Protein AF-A0A2N1V1B1-F1 (afdb_monomer)

Nearest PDB structures (foldseek):
  1s94-assembly2_B  TM=4.967E-01  e=4.975E+00  Doryteuthis pealeii
  7udc-assembly1_B  TM=3.144E-01  e=5.280E+00  Rattus norvegicus

Foldseek 3Di:
DDPCVVQPVVLLVLLVVLLVVLLVQLVDLPHDCVCVVVSV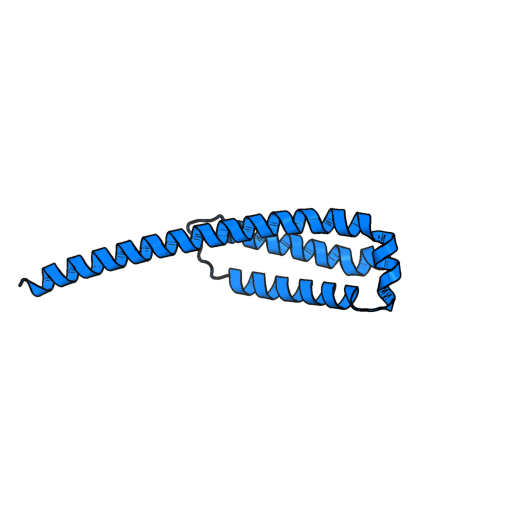VVNVVSVVSVVVLCPDPVCVVVCVVCVVVVCVSVVVSVVSVVSSVVSVVVSVVVVVVVVVVVVVVVVVVVVVVVVD

Mean predicted aligned error: 6.44 Å

pLDDT: mean 87.27, std 9.51, range [50.0, 95.75]

Secondary structure (DSSP, 8-state):
--HHHHHTHHHHHHHHHHHHHHHHHHH-SSS-STTHHHHHHHHHHHHHHHHHHHH-GGGHHHHHHTHHHHHHHHHHHHHHHHHHHHHHHHHHHHHHHHHHHHHHHHHHHHHHHHT-

Radius of gyration: 21.84 Å; Cα contacts (8 Å, |Δi|>4): 54; chains: 1; bounding box: 54×20×65 Å

Structure (mmCIF, N/CA/C/O backbone):
data_AF-A0A2N1V1B1-F1
#
_entry.id   AF-A0A2N1V1B1-F1
#
loop_
_atom_site.group_PDB
_atom_site.id
_atom_site.type_symbol
_atom_site.label_atom_id
_atom_site.label_alt_id
_atom_site.label_comp_id
_atom_site.label_asym_id
_atom_site.label_entity_id
_atom_site.label_seq_id
_atom_site.pdbx_PDB_ins_code
_atom_site.Cartn_x
_atom_site.Cartn_y
_atom_site.Cartn_z
_atom_site.occupancy
_atom_site.B_iso_or_equiv
_atom_site.auth_seq_id
_atom_site.auth_comp_id
_atom_site.auth_asym_id
_atom_site.auth_atom_id
_atom_site.pdbx_PDB_model_num
ATOM 1 N N . MET A 1 1 ? 16.821 11.737 -23.520 1.00 57.56 1 MET A N 1
ATOM 2 C CA . MET A 1 1 ? 16.014 11.229 -22.390 1.00 57.56 1 MET A CA 1
ATOM 3 C C . MET A 1 1 ? 15.673 9.786 -22.677 1.00 57.56 1 MET A C 1
ATOM 5 O O . MET A 1 1 ? 15.260 9.506 -23.799 1.00 57.56 1 MET A O 1
ATOM 9 N N . SER A 1 2 ? 15.933 8.880 -21.738 1.00 68.00 2 SER A N 1
ATOM 10 C CA . SER A 1 2 ? 15.655 7.455 -21.934 1.00 68.00 2 SER A CA 1
ATOM 11 C C . SER A 1 2 ? 14.147 7.173 -21.831 1.00 68.00 2 SER A C 1
ATOM 13 O O . SER A 1 2 ? 13.403 7.916 -21.191 1.00 68.00 2 SER A O 1
ATOM 15 N N . VAL A 1 3 ? 13.681 6.077 -22.441 1.00 62.94 3 VAL A N 1
ATOM 16 C CA . VAL A 1 3 ? 12.306 5.556 -22.253 1.00 62.94 3 VAL A CA 1
ATOM 17 C C . VAL A 1 3 ? 12.012 5.335 -20.764 1.00 62.94 3 VAL A C 1
ATOM 19 O O . VAL A 1 3 ? 10.878 5.489 -20.322 1.00 62.94 3 VAL A O 1
ATOM 22 N N . PHE A 1 4 ? 13.049 5.039 -19.986 1.00 68.81 4 PHE A N 1
ATOM 23 C CA . PHE A 1 4 ? 12.983 4.873 -18.547 1.00 68.81 4 PHE A CA 1
ATOM 24 C C . PHE A 1 4 ? 12.711 6.192 -17.799 1.00 68.81 4 PHE A C 1
ATOM 26 O O . PHE A 1 4 ? 11.812 6.244 -16.956 1.00 68.81 4 PHE A O 1
ATOM 33 N N . ASP A 1 5 ? 13.402 7.274 -18.175 1.00 72.62 5 ASP A N 1
ATOM 34 C CA . ASP A 1 5 ? 13.187 8.617 -17.617 1.00 72.62 5 ASP A CA 1
ATOM 35 C C . ASP A 1 5 ? 11.775 9.141 -17.885 1.00 72.62 5 ASP A C 1
ATOM 37 O O . ASP A 1 5 ? 11.198 9.825 -17.045 1.00 72.62 5 ASP A O 1
ATOM 41 N N . ASN A 1 6 ? 11.224 8.812 -19.054 1.00 78.25 6 ASN A N 1
ATOM 42 C CA . ASN A 1 6 ? 9.948 9.359 -19.503 1.00 78.25 6 ASN A CA 1
ATOM 43 C C . ASN A 1 6 ? 8.732 8.550 -19.031 1.00 78.25 6 ASN A C 1
ATOM 45 O O . ASN A 1 6 ? 7.646 9.115 -18.955 1.00 78.25 6 ASN A O 1
ATOM 49 N N . ASN A 1 7 ? 8.891 7.254 -18.729 1.00 77.12 7 ASN A N 1
ATOM 50 C CA . ASN A 1 7 ? 7.757 6.382 -18.400 1.00 77.12 7 ASN A CA 1
ATOM 51 C C . ASN A 1 7 ? 7.761 5.866 -16.959 1.00 77.12 7 ASN A C 1
ATOM 53 O O . ASN A 1 7 ? 6.692 5.737 -16.382 1.00 77.12 7 ASN A O 1
ATOM 57 N N . ILE A 1 8 ? 8.920 5.570 -16.360 1.00 84.81 8 ILE A N 1
ATOM 58 C CA . ILE A 1 8 ? 8.964 4.900 -15.048 1.00 84.81 8 ILE A CA 1
ATOM 59 C C . ILE A 1 8 ? 9.261 5.861 -13.911 1.00 84.81 8 ILE A C 1
ATOM 61 O O . ILE A 1 8 ? 8.547 5.845 -12.909 1.00 84.81 8 ILE A O 1
ATOM 65 N N . LYS A 1 9 ? 10.267 6.730 -14.061 1.00 86.62 9 LYS A N 1
ATOM 66 C CA . LYS A 1 9 ? 10.606 7.708 -13.014 1.00 86.62 9 LYS A CA 1
ATOM 67 C C . LYS A 1 9 ? 9.408 8.547 -12.556 1.00 86.62 9 LYS A C 1
ATOM 69 O O . LYS A 1 9 ? 9.249 8.697 -11.346 1.00 86.62 9 LYS A O 1
ATOM 74 N N . PRO A 1 10 ? 8.534 9.050 -13.451 1.00 90.81 10 PRO A N 1
ATOM 75 C CA . PRO A 1 10 ? 7.357 9.797 -13.026 1.00 90.81 10 PRO A CA 1
ATOM 76 C C . PRO A 1 10 ? 6.416 8.944 -12.170 1.00 90.81 10 PRO A C 1
ATOM 78 O O . PRO A 1 10 ? 6.033 9.371 -11.089 1.00 90.81 10 PRO A O 1
ATOM 81 N N . LEU A 1 11 ? 6.123 7.706 -12.589 1.00 91.31 11 LEU A N 1
ATOM 82 C CA . LEU A 1 11 ? 5.233 6.800 -11.851 1.00 91.31 11 LEU A CA 1
ATOM 83 C C . LEU A 1 11 ? 5.786 6.458 -10.463 1.00 91.31 11 LEU A C 1
ATOM 85 O O . LEU A 1 11 ? 5.047 6.433 -9.484 1.00 91.31 11 LEU A O 1
ATOM 89 N N . VAL A 1 12 ? 7.093 6.225 -10.364 1.00 90.25 12 VAL A N 1
ATO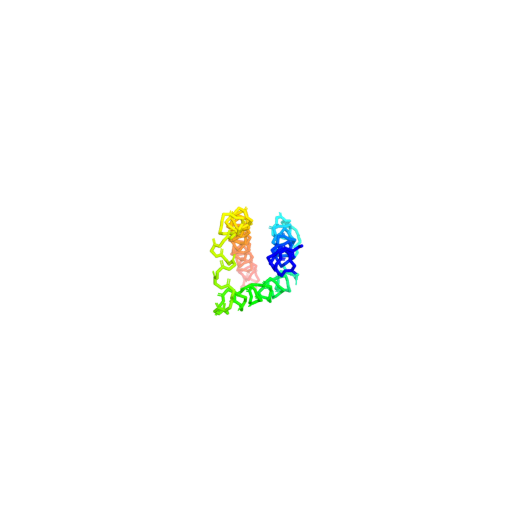M 90 C CA . VAL A 1 12 ? 7.783 5.962 -9.094 1.00 90.25 12 VAL A CA 1
ATOM 91 C C . VAL A 1 12 ? 7.744 7.187 -8.176 1.00 90.25 12 VAL A C 1
ATOM 93 O O . VAL A 1 12 ? 7.525 7.044 -6.973 1.00 90.25 12 VAL A O 1
ATOM 96 N N . ASN A 1 13 ? 7.910 8.395 -8.721 1.00 91.69 13 ASN A N 1
ATOM 97 C CA . ASN A 1 13 ? 7.786 9.632 -7.950 1.00 91.69 13 ASN A CA 1
ATOM 98 C C . ASN A 1 13 ? 6.359 9.829 -7.420 1.00 91.69 13 ASN A C 1
ATOM 100 O O . ASN A 1 13 ? 6.194 10.187 -6.253 1.00 91.69 13 ASN A O 1
ATOM 104 N N . GLU A 1 14 ? 5.341 9.532 -8.231 1.00 94.25 14 GLU A N 1
ATOM 105 C CA . GLU A 1 14 ? 3.940 9.556 -7.794 1.00 94.25 14 GLU A CA 1
ATOM 106 C C . GLU A 1 14 ? 3.671 8.513 -6.701 1.00 94.25 14 GLU A C 1
ATOM 108 O O . GLU A 1 14 ? 3.070 8.832 -5.673 1.00 94.25 14 GLU A O 1
ATOM 113 N N . LEU A 1 15 ? 4.192 7.287 -6.845 1.00 94.44 15 LEU A N 1
ATOM 114 C CA . LEU A 1 15 ? 4.118 6.269 -5.790 1.00 94.44 15 LEU A CA 1
ATOM 115 C C . LEU A 1 15 ? 4.762 6.749 -4.490 1.00 94.44 15 LEU A C 1
ATOM 117 O O . LEU A 1 15 ? 4.214 6.526 -3.415 1.00 94.44 15 LEU A O 1
ATOM 121 N N . ASN A 1 16 ? 5.899 7.436 -4.580 1.00 93.94 16 ASN A N 1
ATOM 122 C CA . ASN A 1 16 ? 6.593 7.974 -3.418 1.00 93.94 16 ASN A CA 1
ATOM 123 C C . ASN A 1 16 ? 5.782 9.070 -2.720 1.00 93.94 16 ASN A C 1
ATOM 125 O O . ASN A 1 16 ? 5.698 9.080 -1.493 1.00 93.94 16 ASN A O 1
ATOM 129 N N . SER A 1 17 ? 5.170 9.960 -3.503 1.00 94.56 17 SER A N 1
ATOM 130 C CA . SER A 1 17 ? 4.270 11.006 -3.015 1.00 94.56 17 SER A CA 1
ATOM 131 C C . SER A 1 17 ? 3.068 10.403 -2.284 1.00 94.56 17 SER A C 1
ATOM 133 O O . SER A 1 17 ? 2.817 10.717 -1.121 1.00 94.56 17 SER A O 1
ATOM 135 N N . ILE A 1 18 ? 2.384 9.444 -2.916 1.00 94.69 18 ILE A N 1
ATOM 136 C CA . ILE A 1 18 ? 1.214 8.784 -2.329 1.00 94.69 18 ILE A CA 1
ATOM 137 C C . ILE A 1 18 ? 1.587 7.993 -1.075 1.00 94.69 18 ILE A C 1
ATOM 139 O O . ILE A 1 18 ? 0.882 8.085 -0.072 1.00 94.69 18 ILE A O 1
ATOM 143 N N . THR A 1 19 ? 2.694 7.245 -1.090 1.00 94.25 19 THR A N 1
ATOM 144 C CA . THR A 1 19 ? 3.139 6.499 0.094 1.00 94.25 19 THR A CA 1
ATOM 145 C C . THR A 1 19 ? 3.483 7.442 1.256 1.00 94.25 19 THR A C 1
ATOM 147 O O . THR A 1 19 ? 3.165 7.110 2.396 1.00 94.25 19 THR A O 1
ATOM 150 N N . ASN A 1 20 ? 4.059 8.626 1.009 1.00 93.69 20 ASN A N 1
ATOM 151 C CA . ASN A 1 20 ? 4.258 9.624 2.070 1.00 93.69 20 ASN A CA 1
ATOM 152 C C . ASN A 1 20 ? 2.920 10.110 2.643 1.00 93.69 20 ASN A C 1
ATOM 154 O O . ASN A 1 20 ? 2.736 10.057 3.852 1.00 93.69 20 ASN A O 1
ATOM 158 N N . ASN A 1 21 ? 1.958 10.471 1.788 1.00 92.44 21 ASN A N 1
ATOM 159 C CA . ASN A 1 21 ? 0.636 10.913 2.244 1.00 92.44 21 ASN A CA 1
ATOM 160 C C . ASN A 1 21 ? -0.071 9.835 3.083 1.00 92.44 21 ASN A C 1
ATOM 162 O O . ASN A 1 21 ? -0.705 10.148 4.089 1.00 92.44 21 ASN A O 1
ATOM 166 N N . ILE A 1 22 ? 0.059 8.559 2.699 1.00 93.06 22 ILE A N 1
ATOM 167 C CA . ILE A 1 22 ? -0.448 7.419 3.479 1.00 93.06 22 ILE A CA 1
ATOM 168 C C . ILE A 1 22 ? 0.219 7.370 4.857 1.00 93.06 22 ILE A C 1
ATOM 170 O O . ILE A 1 22 ? -0.471 7.213 5.861 1.00 93.06 22 ILE A O 1
ATOM 174 N N . ILE A 1 23 ? 1.548 7.498 4.916 1.00 93.06 23 ILE A N 1
ATOM 175 C CA . ILE A 1 23 ? 2.293 7.507 6.180 1.00 93.06 23 ILE A CA 1
ATOM 176 C C . ILE A 1 23 ? 1.836 8.667 7.064 1.00 93.06 23 ILE A C 1
ATOM 178 O O . ILE A 1 23 ? 1.609 8.442 8.250 1.00 93.06 23 ILE A O 1
ATOM 182 N N . ASP A 1 24 ? 1.654 9.861 6.507 1.00 90.75 24 ASP A N 1
ATOM 183 C CA . ASP A 1 24 ? 1.229 11.042 7.260 1.00 90.75 24 ASP A CA 1
ATOM 184 C C . ASP A 1 24 ? -0.180 10.842 7.852 1.00 90.75 24 ASP A C 1
ATOM 186 O O . ASP A 1 24 ? -0.359 10.980 9.062 1.00 90.75 24 ASP A O 1
ATOM 190 N N . ASN A 1 25 ? -1.140 10.360 7.048 1.00 89.56 25 ASN A N 1
ATOM 191 C CA . ASN A 1 25 ? -2.509 10.036 7.499 1.00 89.56 25 ASN A CA 1
ATOM 192 C C . ASN A 1 25 ? -2.536 8.931 8.577 1.00 89.56 25 ASN A C 1
ATOM 194 O O . ASN A 1 25 ? -3.410 8.892 9.447 1.00 89.56 25 ASN A O 1
ATOM 198 N N . LEU A 1 26 ? -1.603 7.978 8.508 1.00 90.00 26 LEU A N 1
ATOM 199 C CA . LEU A 1 26 ? -1.491 6.898 9.489 1.00 90.00 26 LEU A CA 1
ATOM 200 C C . LEU A 1 26 ? -0.745 7.312 10.760 1.00 90.00 26 LEU A C 1
ATOM 202 O O . LEU A 1 26 ? -0.937 6.678 11.798 1.00 90.00 26 LEU A O 1
ATOM 206 N N . SER A 1 27 ? 0.110 8.328 10.675 1.00 87.44 27 SER A N 1
ATOM 207 C CA . SER A 1 27 ? 0.920 8.809 11.796 1.00 87.44 27 SER A CA 1
ATOM 208 C C . SER A 1 27 ? 0.140 9.747 12.711 1.00 87.44 27 SER A C 1
ATOM 210 O O . SER A 1 27 ? 0.431 9.790 13.906 1.00 87.44 27 SER A O 1
ATOM 212 N N . ASP A 1 28 ? -0.857 10.464 12.188 1.00 82.25 28 ASP A N 1
ATOM 213 C CA . ASP A 1 28 ? -1.749 11.264 13.021 1.00 82.25 28 ASP A CA 1
ATOM 214 C C . ASP A 1 28 ? -2.743 10.353 13.766 1.00 82.25 28 ASP A C 1
ATOM 216 O O . ASP A 1 28 ? -3.546 9.624 13.172 1.00 82.25 28 ASP A O 1
ATOM 220 N N . SER A 1 29 ? -2.672 10.358 15.099 1.00 64.88 29 SER A N 1
ATOM 221 C CA . SER A 1 29 ? -3.547 9.565 15.968 1.00 64.88 29 SER A CA 1
ATOM 222 C C . SER A 1 29 ? -4.987 10.083 16.007 1.00 64.88 29 SER A C 1
ATOM 224 O O . SER A 1 29 ? -5.883 9.326 16.373 1.00 64.88 29 SER A O 1
ATOM 226 N N . ASN A 1 30 ? -5.208 11.348 15.644 1.00 65.12 30 ASN A N 1
ATOM 227 C CA . ASN A 1 30 ? -6.486 12.043 15.774 1.00 65.12 30 ASN A CA 1
ATOM 228 C C . ASN A 1 30 ? -7.228 12.194 14.440 1.00 65.12 30 ASN A C 1
ATOM 230 O O . ASN A 1 30 ? -8.441 12.403 14.452 1.00 65.12 30 ASN A O 1
ATOM 234 N N . GLU A 1 31 ? -6.536 12.081 13.304 1.00 65.75 31 GLU A N 1
ATOM 235 C CA . GLU A 1 31 ? -7.182 12.120 11.990 1.00 65.75 31 GLU A CA 1
ATOM 236 C C . GLU A 1 31 ? -7.813 10.772 11.609 1.00 65.75 31 GLU A C 1
ATOM 238 O O . GLU A 1 31 ? -7.268 9.681 11.841 1.00 65.75 31 GLU A O 1
ATOM 243 N N . GLY A 1 32 ? -9.005 10.861 11.013 1.00 64.50 32 GLY A N 1
ATOM 244 C CA . GLY A 1 32 ? -9.744 9.722 10.484 1.00 64.50 32 GLY A CA 1
ATOM 245 C C . GLY A 1 32 ? -9.040 9.068 9.293 1.00 64.50 32 GLY A C 1
ATOM 246 O O . GLY A 1 32 ? -8.203 9.656 8.621 1.00 64.50 32 GLY A O 1
ATOM 247 N N . LEU A 1 33 ? -9.417 7.825 8.993 1.00 79.62 33 LEU A N 1
ATOM 248 C CA . LEU A 1 33 ? -8.885 7.051 7.859 1.00 79.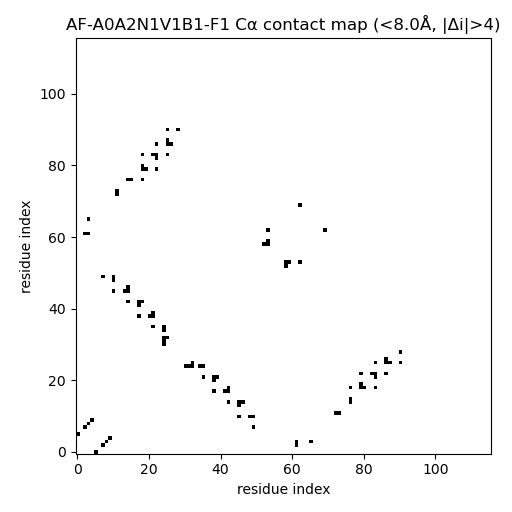62 33 LEU A CA 1
ATOM 249 C C . LEU A 1 33 ? -9.586 7.390 6.528 1.00 79.62 33 LEU A C 1
ATOM 251 O O . LEU A 1 33 ? -9.490 6.630 5.566 1.00 79.62 33 LEU A O 1
ATOM 255 N N . GLU A 1 34 ? -10.320 8.504 6.478 1.00 76.25 34 GLU A N 1
ATOM 256 C CA . GLU A 1 34 ? -11.298 8.831 5.430 1.00 76.25 34 GLU A CA 1
ATOM 257 C C . GLU A 1 34 ? -10.663 8.934 4.037 1.00 76.25 34 GLU A C 1
ATOM 259 O O . GLU A 1 34 ? -11.281 8.559 3.043 1.00 76.25 34 GLU A O 1
ATOM 264 N N . ASN A 1 35 ? -9.395 9.347 3.967 1.00 84.06 35 ASN A N 1
ATOM 265 C CA . ASN A 1 35 ? -8.671 9.509 2.707 1.00 84.06 35 ASN A CA 1
ATOM 266 C C . ASN A 1 35 ? -7.809 8.297 2.323 1.00 84.06 35 ASN A C 1
ATOM 268 O O . ASN A 1 35 ? -7.313 8.236 1.195 1.00 84.06 35 ASN A O 1
ATOM 272 N N . LEU A 1 36 ? -7.624 7.317 3.217 1.00 89.25 36 LEU A N 1
ATOM 273 C CA . LEU A 1 36 ? -6.695 6.211 2.968 1.00 89.25 36 LEU A CA 1
ATOM 274 C C . LEU A 1 36 ? -7.146 5.304 1.831 1.00 89.25 36 LEU A C 1
ATOM 276 O O . LEU A 1 36 ? -6.311 4.898 1.028 1.00 89.25 36 LEU A O 1
ATOM 280 N N . ASP A 1 37 ? -8.443 5.012 1.730 1.00 90.44 37 ASP A N 1
ATOM 281 C CA . ASP A 1 37 ? -8.955 4.164 0.650 1.00 90.44 37 ASP A CA 1
ATOM 282 C C . ASP A 1 37 ? -8.675 4.794 -0.724 1.00 90.44 37 ASP A C 1
ATOM 284 O O . ASP A 1 37 ? -8.094 4.155 -1.600 1.00 90.44 37 ASP A O 1
ATOM 288 N N . SER A 1 38 ? -8.954 6.094 -0.874 1.00 92.62 38 SER A N 1
ATOM 289 C CA . SER A 1 38 ? -8.640 6.855 -2.092 1.00 92.62 38 SER A CA 1
ATOM 290 C C . SER A 1 38 ? -7.142 6.833 -2.418 1.00 92.62 38 SER A C 1
ATOM 292 O O . SER A 1 38 ? -6.755 6.575 -3.561 1.00 92.62 38 SER A O 1
ATOM 294 N N . LEU A 1 39 ? -6.276 7.028 -1.417 1.00 93.50 39 LEU A N 1
ATOM 295 C CA . LEU A 1 39 ? -4.823 6.975 -1.603 1.00 93.50 39 LEU A CA 1
ATOM 296 C C . LEU A 1 39 ? -4.354 5.583 -2.058 1.00 93.50 39 LEU A C 1
ATOM 298 O O . LEU A 1 39 ? -3.567 5.475 -3.001 1.00 93.50 39 LEU A O 1
ATOM 302 N N . TYR A 1 40 ? -4.866 4.503 -1.460 1.00 93.81 40 TYR A N 1
ATOM 303 C CA . TYR A 1 40 ? -4.534 3.135 -1.873 1.00 93.81 40 TYR A CA 1
ATOM 304 C C . TYR A 1 40 ? -5.082 2.782 -3.261 1.00 93.81 40 TYR A C 1
ATOM 306 O O . TYR A 1 40 ? -4.408 2.075 -4.020 1.00 93.81 40 TYR A O 1
ATOM 314 N N . GLN A 1 41 ? -6.253 3.297 -3.642 1.00 94.00 41 GLN A N 1
ATOM 315 C CA . GLN A 1 41 ? -6.791 3.147 -4.996 1.00 94.00 41 GLN A CA 1
ATOM 316 C C . GLN A 1 41 ? -5.892 3.830 -6.036 1.00 94.00 41 GLN A C 1
ATOM 318 O O . GLN A 1 41 ? -5.520 3.204 -7.034 1.00 94.00 41 GLN A O 1
ATOM 323 N N . GLN A 1 42 ? -5.474 5.075 -5.783 1.00 94.75 42 GLN A N 1
ATOM 324 C CA . GLN A 1 42 ? -4.537 5.798 -6.652 1.00 94.75 42 GLN A CA 1
ATOM 325 C C . GLN A 1 42 ? -3.204 5.052 -6.766 1.00 94.75 42 GLN A C 1
ATOM 327 O O . GLN A 1 42 ? -2.723 4.794 -7.871 1.00 94.75 42 GLN A O 1
ATOM 332 N N . ARG A 1 43 ? -2.651 4.608 -5.632 1.00 93.94 43 ARG A N 1
ATOM 333 C CA . ARG A 1 43 ? -1.413 3.821 -5.587 1.00 93.94 43 ARG A CA 1
ATOM 334 C C . ARG A 1 43 ? -1.508 2.542 -6.420 1.00 93.94 43 ARG A C 1
ATOM 336 O O . ARG A 1 43 ? -0.596 2.222 -7.179 1.00 93.94 43 ARG A O 1
ATOM 343 N N . THR A 1 44 ? -2.631 1.833 -6.3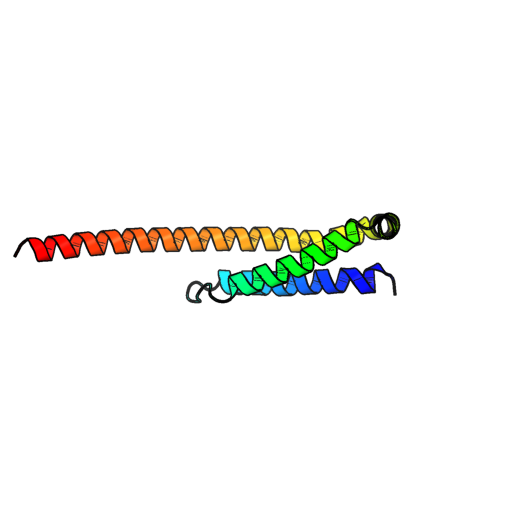16 1.00 94.56 44 THR A N 1
ATOM 344 C CA . THR A 1 44 ? -2.899 0.607 -7.083 1.00 94.56 44 THR A CA 1
ATOM 345 C C . THR A 1 44 ? -2.924 0.878 -8.588 1.00 94.56 44 THR A C 1
ATOM 347 O O . THR A 1 44 ? -2.435 0.061 -9.365 1.00 94.56 44 THR A O 1
ATOM 350 N N . SER A 1 45 ? -3.457 2.027 -9.016 1.00 94.88 45 SER A N 1
ATOM 351 C CA . SER A 1 45 ? -3.441 2.434 -10.426 1.00 94.88 45 SER A CA 1
ATOM 352 C C . SER A 1 45 ? -2.014 2.606 -10.957 1.00 94.88 45 SER A C 1
ATOM 354 O O . SER A 1 45 ? -1.685 2.081 -12.020 1.00 94.88 45 SER A O 1
ATOM 356 N N . PHE A 1 46 ? -1.140 3.279 -10.203 1.00 93.50 46 PHE A N 1
ATOM 357 C CA . PHE A 1 46 ? 0.257 3.471 -10.602 1.00 93.50 46 PHE A CA 1
ATOM 358 C C . PHE A 1 46 ? 1.054 2.163 -10.618 1.00 93.50 46 PHE A C 1
ATOM 360 O O . PHE A 1 46 ? 1.808 1.926 -11.561 1.00 93.50 46 PHE A O 1
ATOM 367 N N . ILE A 1 47 ? 0.833 1.272 -9.645 1.00 92.69 47 ILE A N 1
ATOM 368 C CA . ILE A 1 47 ? 1.439 -0.069 -9.654 1.00 92.69 47 ILE A CA 1
ATOM 369 C C . ILE A 1 47 ? 1.027 -0.841 -10.905 1.00 92.69 47 ILE A C 1
ATOM 371 O O . ILE A 1 47 ? 1.891 -1.360 -11.600 1.00 92.69 47 ILE A O 1
ATOM 375 N N . LYS A 1 48 ? -0.262 -0.839 -11.266 1.00 94.00 48 LYS A N 1
ATOM 376 C CA . LYS A 1 48 ? -0.735 -1.512 -12.487 1.00 94.00 48 LYS A CA 1
ATOM 377 C C . LYS A 1 48 ? -0.083 -0.966 -13.759 1.00 94.00 48 LYS A C 1
ATOM 379 O O . LYS A 1 48 ? 0.168 -1.730 -14.691 1.00 94.00 48 LYS A O 1
ATOM 384 N N . GLN A 1 49 ? 0.190 0.337 -13.820 1.00 92.31 49 GLN A N 1
ATOM 385 C CA . GLN A 1 49 ? 0.902 0.939 -14.953 1.00 92.31 49 GLN A CA 1
ATOM 386 C C . GLN A 1 49 ? 2.353 0.449 -15.027 1.00 92.31 49 GLN A C 1
ATOM 388 O O . GLN A 1 49 ? 2.815 0.077 -16.106 1.00 92.31 49 GLN A O 1
ATOM 393 N N . ILE A 1 50 ? 3.044 0.373 -13.884 1.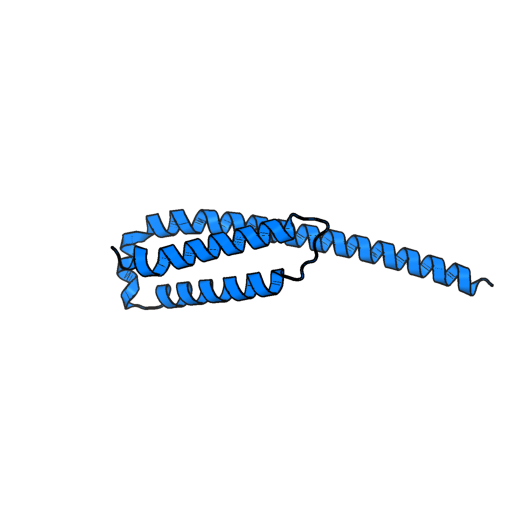00 90.31 50 ILE A N 1
ATOM 394 C CA . ILE A 1 50 ? 4.394 -0.200 -13.799 1.00 90.31 50 ILE A CA 1
ATOM 395 C C . ILE A 1 50 ? 4.377 -1.689 -14.173 1.00 90.31 50 ILE A C 1
ATOM 397 O O . ILE A 1 50 ? 5.188 -2.112 -14.994 1.00 90.31 50 ILE A O 1
ATOM 401 N N . ASP A 1 51 ? 3.425 -2.470 -13.658 1.00 90.88 51 ASP A N 1
ATOM 402 C CA . ASP A 1 51 ? 3.275 -3.895 -13.975 1.00 90.88 51 ASP A CA 1
ATOM 403 C C . ASP A 1 51 ? 3.050 -4.118 -15.472 1.00 90.88 51 ASP A C 1
ATOM 405 O O . ASP A 1 51 ? 3.639 -5.020 -16.069 1.00 90.88 51 ASP A O 1
ATOM 409 N N . THR A 1 52 ? 2.239 -3.264 -16.102 1.00 91.56 52 THR A N 1
ATOM 410 C CA . THR A 1 52 ? 2.004 -3.296 -17.552 1.00 91.56 52 THR A CA 1
ATOM 411 C C . THR A 1 52 ? 3.294 -3.012 -18.317 1.00 91.56 52 THR A C 1
ATOM 413 O O . THR A 1 52 ? 3.613 -3.727 -19.265 1.00 91.56 52 THR A O 1
ATOM 416 N N . PHE A 1 53 ? 4.073 -2.013 -17.886 1.00 88.94 53 PHE A N 1
ATOM 417 C CA . PHE A 1 53 ? 5.360 -1.696 -18.504 1.00 88.94 53 PHE A CA 1
ATOM 418 C C . PHE A 1 53 ? 6.359 -2.853 -18.379 1.00 88.94 53 PHE A C 1
ATOM 420 O O . PHE A 1 53 ? 7.039 -3.175 -19.353 1.00 88.94 53 PHE A O 1
ATOM 427 N N . ILE A 1 54 ? 6.436 -3.481 -17.201 1.00 87.44 54 ILE A N 1
ATOM 428 C CA . ILE A 1 54 ? 7.338 -4.608 -16.919 1.00 87.44 54 ILE A CA 1
ATOM 429 C C . ILE A 1 54 ? 6.941 -5.858 -17.709 1.00 87.44 54 ILE A C 1
ATOM 431 O O . ILE A 1 54 ? 7.807 -6.610 -18.156 1.00 87.44 54 ILE A O 1
ATOM 435 N N . SER A 1 55 ? 5.638 -6.078 -17.879 1.00 89.12 55 SER A N 1
ATOM 436 C CA . SER A 1 55 ? 5.103 -7.256 -18.565 1.00 89.12 55 SER A CA 1
ATOM 437 C C . SER A 1 55 ? 5.233 -7.181 -20.089 1.00 89.12 55 SER A C 1
ATOM 439 O O . SER A 1 55 ? 5.133 -8.214 -20.750 1.00 89.12 55 SER A O 1
ATOM 441 N N . ASP A 1 56 ? 5.460 -5.995 -20.664 1.00 90.62 56 ASP A N 1
ATOM 442 C CA . ASP A 1 56 ? 5.682 -5.840 -22.102 1.00 90.62 56 ASP A CA 1
ATOM 443 C C . ASP A 1 56 ? 7.086 -6.327 -22.496 1.00 90.62 56 ASP A C 1
ATOM 445 O O . ASP A 1 56 ? 8.116 -5.772 -22.097 1.00 90.62 56 ASP A O 1
ATOM 449 N N . ASP A 1 57 ? 7.125 -7.357 -23.344 1.00 90.94 57 ASP A N 1
ATOM 450 C CA . ASP A 1 57 ? 8.348 -7.952 -23.880 1.00 90.94 57 ASP A CA 1
ATOM 451 C C . ASP A 1 57 ? 9.291 -6.930 -24.526 1.00 90.94 57 ASP A C 1
ATOM 453 O O . ASP A 1 57 ? 10.513 -7.091 -24.452 1.00 90.94 57 ASP A O 1
ATOM 457 N N . LYS A 1 58 ? 8.750 -5.855 -25.112 1.00 89.69 58 LYS A N 1
ATOM 458 C CA . LYS A 1 58 ? 9.540 -4.795 -25.755 1.00 89.69 58 LYS A CA 1
ATOM 459 C C . LYS A 1 58 ? 10.404 -4.021 -24.760 1.00 89.69 58 LYS A C 1
ATOM 461 O O . LYS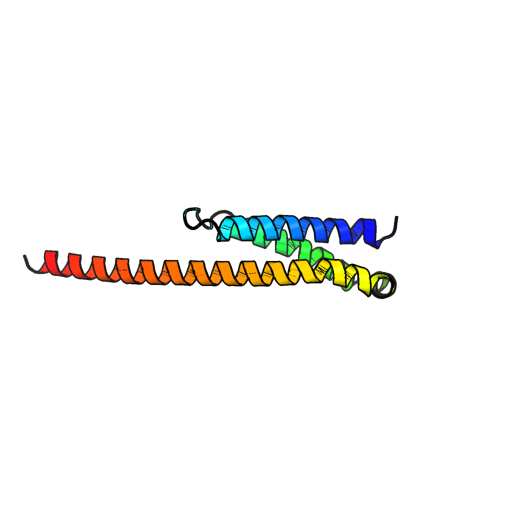 A 1 58 ? 11.448 -3.499 -25.146 1.00 89.69 58 LYS A O 1
ATOM 466 N N . ASN A 1 59 ? 10.011 -3.981 -23.488 1.00 87.50 59 ASN A N 1
ATOM 467 C CA . ASN A 1 59 ? 10.704 -3.222 -22.448 1.00 87.50 59 ASN A CA 1
ATOM 468 C C . ASN A 1 59 ? 11.744 -4.055 -21.685 1.00 87.50 59 ASN A C 1
ATOM 470 O O . ASN A 1 59 ? 12.550 -3.491 -20.943 1.00 87.50 59 ASN A O 1
ATOM 474 N N . LYS A 1 60 ? 11.783 -5.382 -21.878 1.00 86.69 60 LYS A N 1
ATOM 475 C CA . LYS A 1 60 ? 12.668 -6.296 -21.131 1.00 86.69 60 LYS A CA 1
ATOM 476 C C . LYS A 1 60 ? 14.143 -5.903 -21.192 1.00 86.69 60 LYS A C 1
ATOM 478 O O . LYS A 1 60 ? 14.824 -5.960 -20.169 1.00 86.69 60 LYS A O 1
ATOM 483 N N . GLN A 1 61 ? 14.637 -5.508 -22.368 1.00 87.62 61 GLN A N 1
ATOM 484 C CA . GLN A 1 61 ? 16.037 -5.105 -22.521 1.00 87.62 61 GLN A CA 1
ATOM 485 C C . GLN A 1 61 ? 16.318 -3.801 -21.768 1.00 87.62 61 GLN A C 1
ATOM 487 O O . GLN A 1 61 ? 17.246 -3.747 -20.972 1.00 87.62 61 GLN A O 1
ATOM 492 N N . THR A 1 62 ? 15.453 -2.795 -21.915 1.00 85.50 62 THR A N 1
ATOM 493 C CA . THR A 1 62 ? 15.563 -1.524 -21.185 1.00 85.50 62 THR A CA 1
ATOM 494 C C . THR A 1 62 ? 15.528 -1.720 -19.669 1.00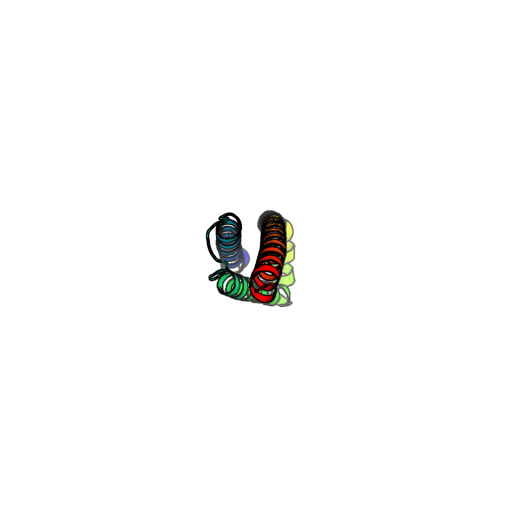 85.50 62 THR A C 1
ATOM 496 O O . THR A 1 62 ? 16.272 -1.055 -18.955 1.00 85.50 62 THR A O 1
ATOM 499 N N . ILE A 1 63 ? 14.701 -2.637 -19.159 1.00 84.19 63 ILE A N 1
ATOM 500 C CA . ILE A 1 63 ? 14.645 -2.946 -17.722 1.00 84.19 63 ILE A CA 1
ATOM 501 C C . ILE A 1 63 ? 15.964 -3.561 -17.249 1.00 84.19 63 ILE A C 1
ATOM 503 O O . ILE A 1 63 ? 16.490 -3.133 -16.226 1.00 84.19 63 ILE A O 1
ATOM 507 N N . ARG A 1 64 ? 16.523 -4.517 -18.004 1.00 86.75 64 ARG A N 1
ATOM 508 C CA . ARG A 1 64 ? 17.829 -5.122 -17.689 1.00 86.75 64 ARG A CA 1
ATOM 509 C C . ARG A 1 64 ? 18.951 -4.092 -17.705 1.00 86.75 64 ARG A C 1
ATOM 511 O O . ARG A 1 64 ? 19.740 -4.045 -16.769 1.00 86.75 64 ARG A O 1
ATOM 518 N N . ASP A 1 65 ? 18.982 -3.238 -18.722 1.00 89.62 65 ASP A N 1
ATOM 519 C CA . ASP A 1 65 ? 20.026 -2.221 -18.877 1.00 89.62 65 ASP A CA 1
ATOM 520 C C . ASP A 1 65 ? 20.005 -1.180 -17.742 1.00 89.62 65 ASP A C 1
ATOM 522 O O . ASP A 1 65 ? 21.032 -0.579 -17.440 1.00 89.62 65 ASP A O 1
ATOM 526 N N . ASN A 1 66 ? 18.853 -0.987 -17.086 1.00 87.81 66 ASN A N 1
ATOM 527 C CA . ASN A 1 66 ? 18.661 -0.006 -16.012 1.00 87.81 66 ASN A CA 1
ATOM 528 C C . ASN A 1 66 ? 18.360 -0.654 -14.647 1.00 87.81 66 ASN A C 1
ATOM 530 O O . ASN A 1 66 ? 17.888 0.023 -13.734 1.00 87.81 66 ASN A O 1
ATOM 534 N N . GLU A 1 67 ? 18.628 -1.952 -14.470 1.00 86.44 67 GLU A N 1
ATOM 535 C CA . GLU A 1 67 ? 18.232 -2.717 -13.276 1.00 86.44 67 GLU A CA 1
ATOM 536 C C . GLU A 1 67 ? 18.719 -2.071 -11.967 1.00 86.44 67 GLU A C 1
ATOM 538 O O . GLU A 1 67 ? 17.979 -1.995 -10.984 1.00 86.44 67 GLU A O 1
ATOM 543 N N . SER A 1 68 ? 19.959 -1.572 -11.952 1.00 89.69 68 SER A N 1
ATOM 544 C CA . SER A 1 68 ? 20.528 -0.920 -10.768 1.00 89.69 68 SER A CA 1
ATOM 545 C C . SER A 1 68 ? 19.779 0.358 -10.387 1.00 89.69 68 SER A C 1
ATOM 547 O O . SER A 1 68 ? 19.636 0.650 -9.201 1.00 89.69 68 SER A O 1
ATOM 549 N N . GLU A 1 69 ? 19.313 1.125 -11.371 1.00 87.38 69 GLU A N 1
ATOM 550 C CA . GLU A 1 69 ? 18.579 2.369 -11.140 1.00 87.38 69 GLU A CA 1
ATOM 551 C C . GLU A 1 69 ? 17.143 2.083 -10.693 1.00 87.38 69 GLU A C 1
ATOM 553 O O . GLU A 1 69 ? 16.652 2.681 -9.739 1.00 87.38 69 GLU A O 1
ATOM 558 N N . TRP A 1 70 ? 16.491 1.089 -11.302 1.00 84.75 70 TRP A N 1
ATOM 559 C CA . TRP A 1 70 ? 15.212 0.567 -10.818 1.00 84.75 70 TRP A CA 1
ATOM 560 C C . TRP A 1 70 ? 15.288 0.153 -9.349 1.00 84.75 70 TRP A C 1
ATOM 562 O O . TRP A 1 70 ? 14.462 0.574 -8.540 1.00 84.75 70 TRP A O 1
ATOM 572 N N . LYS A 1 71 ? 16.292 -0.656 -8.990 1.00 87.44 71 LYS A N 1
ATOM 573 C CA . LYS A 1 71 ? 16.489 -1.121 -7.613 1.00 87.44 71 LYS A CA 1
ATOM 574 C C . LYS A 1 71 ? 16.710 0.038 -6.648 1.00 87.44 71 LYS A C 1
ATOM 576 O O . LYS A 1 71 ? 16.098 0.047 -5.583 1.00 87.44 71 LYS A O 1
ATOM 581 N N . SER A 1 72 ? 17.535 1.023 -7.015 1.00 90.25 72 SER A N 1
ATOM 582 C CA . SER A 1 72 ? 17.819 2.162 -6.132 1.00 90.25 72 SER A CA 1
ATOM 583 C C . SER A 1 72 ? 16.583 3.020 -5.853 1.00 90.25 72 SER A C 1
ATOM 585 O O . SER A 1 72 ? 16.480 3.597 -4.773 1.00 90.25 72 SER A O 1
ATOM 587 N N . MET A 1 73 ? 15.631 3.071 -6.787 1.00 88.00 73 MET A N 1
ATOM 588 C CA . MET A 1 73 ? 14.387 3.821 -6.623 1.00 88.00 73 MET A CA 1
ATOM 589 C C . MET A 1 73 ? 13.272 3.024 -5.934 1.00 88.00 73 MET A C 1
ATOM 591 O O . MET A 1 73 ? 12.514 3.583 -5.142 1.00 88.00 73 MET A O 1
ATOM 595 N N . MET A 1 74 ? 13.166 1.722 -6.210 1.00 87.88 74 MET A N 1
ATOM 596 C CA . MET A 1 74 ? 12.108 0.871 -5.656 1.00 87.88 74 MET A CA 1
ATOM 597 C C . MET A 1 74 ? 12.392 0.426 -4.218 1.00 87.88 74 MET A C 1
ATOM 599 O O . MET A 1 74 ? 11.455 0.250 -3.441 1.00 87.88 74 MET A O 1
ATOM 603 N N . GLU A 1 75 ? 13.658 0.266 -3.826 1.00 92.06 75 GLU A N 1
ATOM 604 C CA . GLU A 1 75 ? 13.998 -0.192 -2.474 1.00 92.06 75 GLU A CA 1
ATOM 605 C C . GLU A 1 75 ? 13.560 0.801 -1.374 1.00 92.06 75 GLU A C 1
ATOM 607 O O . GLU A 1 75 ? 12.919 0.374 -0.411 1.00 92.06 75 GLU A O 1
ATOM 612 N N . PRO A 1 76 ? 13.775 2.127 -1.505 1.00 93.25 76 PRO A N 1
ATOM 613 C CA . PRO A 1 76 ? 13.223 3.096 -0.559 1.00 93.25 76 PRO A CA 1
ATOM 614 C C . PRO A 1 76 ? 11.692 3.065 -0.480 1.00 93.25 76 PRO A C 1
ATOM 616 O O . PRO A 1 76 ? 11.136 3.213 0.608 1.00 93.25 76 PRO A O 1
ATOM 619 N N . LEU A 1 77 ? 11.004 2.855 -1.609 1.00 92.56 77 LEU A N 1
ATOM 620 C CA . LEU A 1 77 ? 9.546 2.702 -1.633 1.00 92.56 77 LEU A CA 1
ATOM 621 C C . LEU A 1 77 ? 9.101 1.475 -0.836 1.00 92.56 77 LEU A C 1
ATOM 623 O O . LEU A 1 77 ? 8.190 1.580 -0.019 1.00 92.56 77 LEU A O 1
ATOM 627 N N . ARG A 1 78 ? 9.790 0.342 -1.010 1.00 93.69 78 ARG A N 1
ATOM 628 C CA . ARG A 1 78 ? 9.533 -0.895 -0.263 1.00 93.69 78 ARG A CA 1
ATOM 629 C C . ARG A 1 7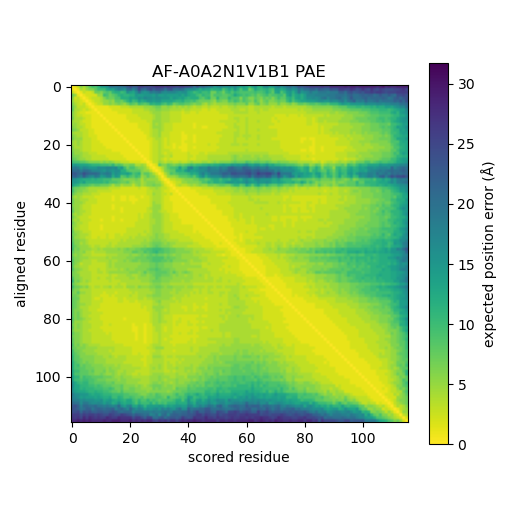8 ? 9.644 -0.674 1.248 1.00 93.69 78 ARG A C 1
ATOM 631 O O . ARG A 1 78 ? 8.750 -1.066 1.991 1.00 93.69 78 ARG A O 1
ATOM 638 N N . VAL A 1 79 ? 10.700 0.005 1.702 1.00 95.50 79 VAL A N 1
ATOM 639 C CA . VAL A 1 79 ? 10.901 0.335 3.128 1.00 95.50 79 VAL A CA 1
ATOM 640 C C . VAL A 1 79 ? 9.788 1.247 3.658 1.00 95.50 79 VAL A C 1
ATOM 642 O O . VAL A 1 79 ? 9.306 1.073 4.780 1.00 95.50 79 VAL A O 1
ATOM 645 N N . LYS A 1 80 ? 9.335 2.218 2.859 1.00 94.56 80 LYS A N 1
ATOM 646 C CA . LYS A 1 80 ? 8.208 3.078 3.239 1.00 94.56 80 LYS A CA 1
ATOM 647 C C . LYS A 1 80 ? 6.893 2.308 3.328 1.00 94.56 80 LYS A C 1
ATOM 649 O O . LYS A 1 80 ? 6.132 2.544 4.263 1.00 94.56 80 LYS A O 1
ATOM 654 N N . ASP A 1 81 ? 6.648 1.367 2.422 1.00 92.75 81 ASP A N 1
ATOM 655 C CA . ASP A 1 81 ? 5.465 0.505 2.475 1.00 92.75 81 ASP A CA 1
ATOM 656 C C . ASP A 1 81 ? 5.457 -0.371 3.735 1.00 92.75 81 ASP A C 1
ATOM 658 O O . ASP A 1 81 ? 4.417 -0.529 4.375 1.00 92.75 81 ASP A O 1
ATOM 662 N N . GLU A 1 82 ? 6.617 -0.898 4.141 1.00 95.69 82 GLU A N 1
ATOM 663 C CA . GLU A 1 82 ? 6.757 -1.624 5.409 1.00 95.69 82 GLU A CA 1
ATOM 664 C C . GLU A 1 82 ? 6.410 -0.734 6.608 1.00 95.69 82 GLU A C 1
ATOM 666 O O . GLU A 1 82 ? 5.706 -1.168 7.526 1.00 95.69 82 GLU A O 1
ATOM 671 N N . ASN A 1 83 ? 6.853 0.528 6.593 1.00 95.50 83 ASN A N 1
ATOM 672 C CA . ASN A 1 83 ? 6.506 1.486 7.637 1.00 95.50 83 ASN A CA 1
ATOM 673 C C . ASN A 1 83 ? 5.003 1.809 7.646 1.00 95.50 83 ASN A C 1
ATOM 675 O O . ASN A 1 83 ? 4.385 1.770 8.710 1.00 95.50 83 ASN A O 1
ATOM 679 N N . ALA A 1 84 ? 4.403 2.065 6.482 1.00 93.50 84 ALA A N 1
ATOM 680 C CA . ALA A 1 84 ? 2.966 2.302 6.353 1.00 93.50 84 ALA A CA 1
ATOM 681 C C . ALA A 1 84 ? 2.156 1.110 6.889 1.00 93.50 84 ALA A C 1
ATOM 683 O O . ALA A 1 84 ? 1.240 1.284 7.690 1.00 93.50 84 ALA A O 1
ATOM 684 N N . LEU A 1 85 ? 2.543 -0.121 6.538 1.00 94.12 85 LEU A N 1
ATOM 685 C CA . LEU A 1 85 ? 1.897 -1.331 7.047 1.00 94.12 85 LEU A CA 1
ATOM 686 C C . LEU A 1 85 ? 2.017 -1.452 8.572 1.00 94.12 85 LEU A C 1
ATOM 688 O O . LEU A 1 85 ? 1.058 -1.841 9.243 1.00 94.12 85 LEU A O 1
ATOM 692 N N . ARG A 1 86 ? 3.186 -1.130 9.134 1.00 95.75 86 ARG A N 1
ATOM 693 C CA . ARG A 1 86 ? 3.402 -1.132 10.586 1.00 95.75 86 ARG A CA 1
ATOM 694 C C . ARG A 1 86 ? 2.494 -0.121 11.289 1.00 95.75 86 ARG A C 1
ATOM 696 O O . ARG A 1 86 ? 1.887 -0.473 12.299 1.00 95.75 86 ARG A O 1
ATOM 703 N N . LEU A 1 87 ? 2.379 1.096 10.756 1.00 93.31 87 LEU A N 1
ATOM 704 C CA . LEU A 1 87 ? 1.506 2.136 11.307 1.00 93.31 87 LEU A CA 1
ATOM 705 C C . LEU A 1 87 ? 0.032 1.726 11.235 1.00 93.31 87 LEU A C 1
ATOM 707 O O . LEU A 1 87 ? -0.676 1.816 12.236 1.00 93.31 87 LEU A O 1
ATOM 711 N N . LEU A 1 88 ? -0.408 1.175 10.100 1.00 91.88 88 LEU A N 1
ATOM 712 C CA . LEU A 1 88 ? -1.773 0.674 9.936 1.00 91.88 88 LEU A CA 1
ATOM 713 C C . LEU A 1 88 ? -2.107 -0.412 10.966 1.00 91.88 88 LEU A C 1
ATOM 715 O O . LEU A 1 88 ? -3.139 -0.329 11.628 1.00 91.88 88 LEU A O 1
ATOM 719 N N . LYS A 1 89 ? -1.216 -1.393 11.162 1.00 92.81 89 LYS A N 1
ATOM 720 C CA . LYS A 1 89 ? -1.387 -2.430 12.196 1.00 92.81 89 LYS A CA 1
ATOM 721 C C . LYS A 1 89 ? -1.494 -1.830 13.597 1.00 92.81 89 LYS A C 1
ATOM 723 O O . LYS A 1 89 ? -2.345 -2.247 14.374 1.00 92.81 89 LYS A O 1
ATOM 728 N N . SER A 1 90 ? -0.657 -0.842 13.911 1.00 91.88 90 SER A N 1
ATOM 729 C CA . SER A 1 90 ? -0.711 -0.147 15.200 1.00 91.88 90 SER A CA 1
ATOM 730 C C . SER A 1 90 ? -2.055 0.556 15.412 1.00 91.88 90 SER A C 1
ATOM 732 O O . SER A 1 90 ? -2.626 0.469 16.497 1.00 91.88 90 SER A O 1
ATOM 734 N N . LYS A 1 91 ? -2.582 1.220 14.376 1.00 89.25 91 LYS A N 1
ATOM 735 C CA . LYS A 1 91 ? -3.855 1.948 14.448 1.00 89.25 91 LYS A CA 1
ATOM 736 C C . LYS A 1 91 ? -5.045 0.991 14.579 1.00 89.25 91 LYS A C 1
ATOM 738 O O . LYS A 1 91 ? -5.907 1.222 15.420 1.00 89.25 91 LYS A O 1
ATOM 743 N N . VAL A 1 92 ? -5.039 -0.133 13.852 1.00 90.38 92 VAL A N 1
ATOM 744 C CA . VAL A 1 92 ? -6.038 -1.210 14.009 1.00 90.38 92 VAL A CA 1
ATOM 745 C C . VAL A 1 92 ? -6.044 -1.754 15.438 1.00 90.38 92 VAL A C 1
ATOM 747 O O . VAL A 1 92 ? -7.106 -1.818 16.051 1.00 90.38 92 VAL A O 1
ATOM 750 N N . ASN A 1 93 ? -4.875 -2.062 16.006 1.00 91.94 93 ASN A N 1
ATOM 751 C CA . ASN A 1 93 ? -4.786 -2.550 17.385 1.00 91.94 93 ASN A CA 1
ATOM 752 C C . ASN A 1 93 ? -5.354 -1.534 18.393 1.00 91.94 93 ASN A C 1
ATOM 754 O O . ASN A 1 93 ? -6.100 -1.916 19.291 1.00 91.94 93 ASN A O 1
ATOM 758 N N . SER A 1 94 ? -5.057 -0.240 18.220 1.00 89.88 94 SER A N 1
ATOM 759 C CA . SER A 1 94 ? -5.613 0.826 19.069 1.00 89.88 94 SER A CA 1
ATOM 760 C C . SER A 1 94 ? -7.141 0.883 18.980 1.00 89.88 94 SER A C 1
ATOM 762 O O . SER A 1 94 ? -7.824 0.942 20.001 1.00 89.88 94 SER A O 1
ATOM 764 N N . MET A 1 95 ? -7.696 0.809 17.766 1.00 89.50 95 MET A N 1
ATOM 765 C CA . MET A 1 95 ? -9.147 0.801 17.554 1.00 89.50 95 MET A CA 1
ATOM 766 C C . MET A 1 95 ? -9.814 -0.434 18.179 1.00 89.50 95 MET A C 1
ATOM 768 O O . MET A 1 95 ? -10.899 -0.325 18.751 1.00 89.50 95 MET A O 1
ATOM 772 N N . GLU A 1 96 ? -9.174 -1.604 18.111 1.00 93.19 96 GLU A N 1
ATOM 773 C CA . GLU A 1 96 ? -9.662 -2.820 18.771 1.00 93.19 96 GLU A CA 1
ATOM 774 C C . GLU A 1 96 ? -9.672 -2.691 20.300 1.00 93.19 96 GLU A C 1
ATOM 776 O O . GLU A 1 96 ? -10.616 -3.136 20.958 1.00 93.19 96 GLU A O 1
ATOM 781 N N . GLU A 1 97 ? -8.634 -2.093 20.886 1.00 93.12 97 GLU A N 1
ATOM 782 C CA . GLU A 1 97 ? -8.571 -1.836 22.326 1.00 93.12 97 GLU A CA 1
ATOM 783 C C . GLU A 1 97 ? -9.653 -0.848 22.769 1.00 93.12 97 GLU A C 1
ATOM 785 O O . GLU A 1 97 ? -10.366 -1.111 23.743 1.00 93.12 97 GLU A O 1
ATO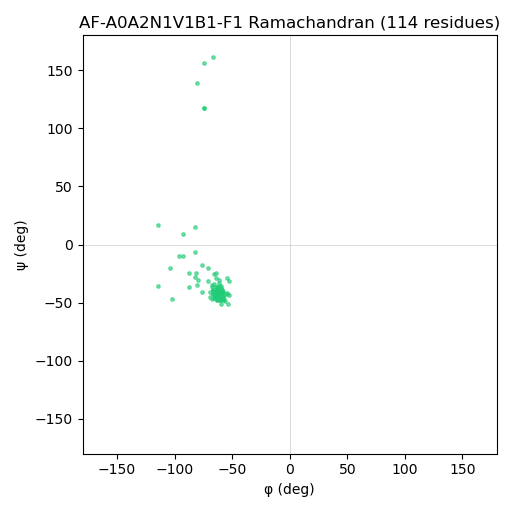M 790 N N . GLU A 1 98 ? -9.843 0.245 22.028 1.00 91.25 98 GLU A N 1
ATOM 791 C CA . GLU A 1 98 ? -10.917 1.205 22.280 1.00 91.25 98 GLU A CA 1
ATOM 792 C C . GLU A 1 98 ? -12.301 0.558 22.192 1.00 91.25 98 GLU A C 1
ATOM 794 O O . GLU A 1 98 ? -13.151 0.798 23.056 1.00 91.25 98 GLU A O 1
ATOM 799 N N . LEU A 1 99 ? -12.531 -0.300 21.192 1.00 93.44 99 LEU A N 1
ATOM 800 C CA . LEU A 1 99 ? -13.789 -1.027 21.040 1.00 93.44 99 LEU A CA 1
ATOM 801 C C . LEU A 1 99 ? -14.060 -1.919 22.258 1.00 93.44 99 LEU A C 1
ATOM 803 O O . LEU A 1 99 ? -15.137 -1.829 22.848 1.00 93.44 99 LEU A O 1
ATOM 807 N N . LYS A 1 100 ? -13.065 -2.698 22.704 1.00 94.88 100 LYS A N 1
ATOM 808 C CA . LYS A 1 100 ? -13.172 -3.540 23.911 1.00 94.88 100 LYS A CA 1
ATOM 809 C C . LYS A 1 100 ? -13.503 -2.715 25.157 1.00 94.88 100 LYS A C 1
ATOM 811 O O . LYS A 1 100 ? -14.325 -3.130 25.980 1.00 94.88 100 LYS A O 1
ATOM 816 N N . GLN A 1 101 ? -12.896 -1.536 25.314 1.00 94.06 101 GLN A N 1
ATOM 817 C CA . GLN A 1 101 ? -13.201 -0.647 26.440 1.00 94.06 101 GLN A CA 1
ATOM 818 C C . GLN A 1 101 ? -14.626 -0.090 26.361 1.00 94.06 101 GLN A C 1
ATOM 820 O O . GLN A 1 101 ? -15.336 -0.086 27.371 1.00 94.06 101 GLN A O 1
ATOM 825 N N . ARG A 1 102 ? -15.081 0.330 25.174 1.00 92.50 102 ARG A N 1
ATOM 826 C CA . ARG A 1 102 ? -16.456 0.812 24.964 1.00 92.50 102 ARG A CA 1
ATOM 827 C C . ARG A 1 102 ? -17.490 -0.285 25.216 1.00 92.50 102 ARG A C 1
ATOM 829 O O . ARG A 1 102 ? -18.503 -0.024 25.861 1.00 92.50 102 ARG A O 1
ATOM 836 N N . GLU A 1 103 ? -17.230 -1.518 24.788 1.00 92.69 103 GLU A N 1
ATOM 837 C CA . GLU A 1 103 ? -18.090 -2.673 25.082 1.00 92.69 103 GLU A CA 1
ATOM 838 C C . GLU A 1 103 ? -18.183 -2.948 26.586 1.00 92.69 103 GLU A C 1
ATOM 840 O O . GLU A 1 103 ? -19.277 -3.142 27.122 1.00 92.69 103 GLU A O 1
ATOM 845 N N . LYS A 1 104 ? -17.054 -2.884 27.302 1.00 92.69 104 LYS A N 1
ATOM 846 C CA . LYS A 1 104 ? -17.033 -3.009 28.764 1.00 92.69 104 LYS A CA 1
ATOM 847 C C . LYS A 1 104 ? -17.858 -1.908 29.437 1.00 92.69 104 LYS A C 1
ATOM 849 O O . LYS A 1 104 ? -18.644 -2.207 30.336 1.00 92.69 104 LYS A O 1
ATOM 854 N N . GLN A 1 105 ? -17.714 -0.655 29.000 1.00 91.50 105 GLN A N 1
ATOM 855 C CA . GLN A 1 105 ? -18.498 0.475 29.514 1.00 91.50 105 GLN A CA 1
ATOM 856 C C . GLN A 1 105 ? -19.998 0.292 29.252 1.00 91.50 105 GLN A C 1
ATOM 858 O O . GLN A 1 105 ? -20.796 0.451 30.176 1.00 91.50 105 GLN A O 1
ATOM 863 N N . LYS A 1 106 ? -20.379 -0.112 28.032 1.00 92.50 106 LYS A N 1
ATOM 864 C CA . LYS A 1 106 ? -21.767 -0.425 27.663 1.00 92.50 106 LYS A CA 1
ATOM 865 C C . LYS A 1 106 ? -22.360 -1.493 28.582 1.00 92.50 106 LYS A C 1
ATOM 867 O O . LYS A 1 106 ? -23.445 -1.294 29.120 1.00 92.50 106 LYS A O 1
ATOM 872 N N . ASN A 1 107 ? -21.644 -2.595 28.802 1.00 89.50 107 ASN A N 1
ATOM 873 C CA . ASN A 1 107 ? -22.117 -3.676 29.666 1.00 89.50 107 ASN A CA 1
ATOM 874 C C . ASN A 1 107 ? -22.327 -3.193 31.107 1.00 89.50 107 ASN A C 1
ATOM 876 O O . ASN A 1 107 ? -23.371 -3.457 31.694 1.00 89.50 107 ASN A O 1
ATOM 880 N N . VAL A 1 108 ? -21.380 -2.428 31.662 1.00 89.50 108 VAL A N 1
ATOM 881 C CA . VAL A 1 108 ? -21.519 -1.844 33.008 1.00 89.50 108 VAL A CA 1
ATOM 882 C C . VAL A 1 108 ? -22.745 -0.931 33.111 1.00 89.50 108 VAL A C 1
ATOM 884 O O . VAL A 1 108 ? -23.438 -0.969 34.127 1.00 89.50 108 VAL A O 1
ATOM 887 N N . LEU A 1 109 ? -23.030 -0.118 32.089 1.00 87.25 109 LEU A N 1
ATOM 888 C CA . LEU A 1 109 ? -24.206 0.758 32.070 1.00 87.25 109 LEU A CA 1
ATOM 889 C C . LEU A 1 109 ? -25.516 -0.041 32.043 1.00 87.25 109 LEU A C 1
ATOM 891 O O . LEU A 1 109 ? -26.389 0.218 32.868 1.00 87.25 109 LEU A O 1
ATOM 895 N N . LEU A 1 110 ? -25.614 -1.068 31.192 1.00 84.25 110 LEU A N 1
ATOM 896 C CA . LEU A 1 110 ? -26.797 -1.933 31.111 1.00 84.25 110 LEU A CA 1
ATOM 897 C C . LEU A 1 110 ? -27.103 -2.632 32.444 1.00 84.25 110 LEU A C 1
ATOM 899 O O . LEU A 1 110 ? -28.264 -2.708 32.845 1.00 84.25 110 LEU A O 1
ATOM 903 N N . TYR A 1 111 ? -26.078 -3.093 33.171 1.00 76.75 111 TYR A N 1
ATOM 904 C CA . TYR A 1 111 ? -26.255 -3.676 34.508 1.00 76.75 111 TYR A CA 1
ATOM 905 C C . TYR A 1 111 ? -26.747 -2.654 35.545 1.00 76.75 111 TYR A C 1
ATOM 907 O O . TYR A 1 111 ? -27.518 -3.007 36.433 1.00 76.75 111 TYR A O 1
ATOM 915 N N . LYS A 1 112 ? -26.333 -1.383 35.446 1.00 73.88 112 LYS A N 1
ATOM 916 C CA . LYS A 1 112 ? -26.822 -0.318 36.342 1.00 73.88 112 LYS A CA 1
ATOM 917 C C . LYS A 1 112 ? -28.276 0.064 36.062 1.00 73.88 112 LYS A C 1
ATOM 919 O O . LYS A 1 112 ? -28.973 0.462 36.991 1.00 73.88 112 LYS A O 1
ATOM 924 N N . GLU A 1 113 ? -28.719 -0.033 34.811 1.00 67.56 113 GLU A N 1
ATOM 925 C CA . GLU A 1 113 ? -30.099 0.269 34.410 1.00 67.56 113 GLU A CA 1
ATOM 926 C C . GLU A 1 113 ? -31.071 -0.879 34.705 1.00 67.56 113 GLU A C 1
ATOM 928 O O . GLU A 1 113 ? -32.199 -0.617 35.099 1.00 67.56 113 GLU A O 1
ATOM 933 N N . SER A 1 114 ? -30.633 -2.135 34.582 1.00 65.12 114 SER A N 1
ATOM 934 C CA . SER A 1 114 ? -31.460 -3.328 34.850 1.00 65.12 114 SER A CA 1
ATOM 935 C C . SER A 1 114 ? -31.561 -3.723 36.332 1.00 65.12 114 SER A C 1
ATOM 937 O O . SER A 1 114 ? -32.325 -4.620 36.678 1.00 65.12 114 SER A O 1
ATOM 939 N N . GLY A 1 115 ? -30.802 -3.061 37.211 1.00 57.38 115 GLY A N 1
ATOM 940 C CA . GLY A 1 115 ? -30.878 -3.208 38.671 1.00 57.38 115 GLY A CA 1
ATOM 941 C C . GLY A 1 115 ? -31.816 -2.215 39.378 1.00 57.38 115 GLY A C 1
ATOM 942 O O . GLY A 1 115 ? -31.770 -2.131 40.606 1.00 57.38 115 GLY A O 1
ATOM 943 N N . LYS A 1 116 ? -32.611 -1.443 38.628 1.00 50.00 116 LYS A N 1
ATOM 944 C CA . LYS A 1 116 ? -33.716 -0.600 39.117 1.00 50.00 116 LYS A CA 1
ATOM 945 C C . LYS A 1 116 ? -35.047 -1.171 38.651 1.00 50.00 116 LYS A C 1
ATOM 947 O O . LYS A 1 116 ? -36.024 -0.995 39.408 1.00 50.00 116 LYS A O 1
#

Sequence (116 aa):
MSVFDNNIKPLVNELNSITNNIIDNLSDSNEGLENLDSLYQQRTSFIKQIDTFISDDKNKQTIRDNESEWKSMMEPLRVKDENALRLLKSKVNSMEEELKQREKQKNVLLYKESGK

Solvent-accessible surface area (backbone atoms only — not comparable to full-atom values): 6511 Å² total; per-residue (Å²): 132,53,76,56,65,74,59,46,52,57,48,53,51,50,45,48,53,45,53,47,54,49,37,53,51,50,67,41,87,84,56,71,72,80,60,48,62,59,47,52,52,54,45,50,53,47,49,52,54,51,51,53,50,67,69,35,76,87,40,50,62,62,49,63,78,40,42,72,60,53,49,68,59,48,52,62,48,52,56,49,50,54,50,37,53,51,38,47,52,52,51,51,52,50,53,53,52,52,47,54,52,49,52,53,52,50,53,55,50,52,56,64,62,74,74,112